Protein AF-M1ENU7-F1 (afdb_monomer)

Structure (mmCIF, N/CA/C/O backbone):
data_AF-M1ENU7-F1
#
_entry.id   AF-M1ENU7-F1
#
loop_
_atom_site.group_PDB
_atom_site.id
_atom_site.type_symbol
_atom_site.label_atom_id
_atom_site.label_alt_id
_atom_site.label_comp_id
_atom_site.label_asym_id
_atom_site.label_entity_id
_atom_site.label_seq_id
_atom_site.pdbx_PDB_ins_code
_atom_site.Cartn_x
_atom_site.Cartn_y
_atom_site.Cartn_z
_atom_site.occupancy
_atom_site.B_iso_or_equiv
_atom_site.auth_seq_id
_atom_site.auth_comp_id
_atom_site.auth_asym_id
_atom_site.auth_atom_id
_atom_site.pdbx_PDB_model_num
ATOM 1 N N . GLU A 1 1 ? -2.809 17.210 -9.769 1.00 51.69 1 GLU A N 1
ATOM 2 C CA . GLU A 1 1 ? -3.777 16.095 -9.761 1.00 51.69 1 GLU A CA 1
ATOM 3 C C . GLU A 1 1 ? -3.638 15.453 -11.134 1.00 51.69 1 GLU A C 1
ATOM 5 O O . GLU A 1 1 ? -3.884 16.135 -12.113 1.00 51.69 1 GLU A O 1
ATOM 10 N N . GLU A 1 2 ? -2.998 14.303 -11.304 1.00 55.50 2 GLU A N 1
ATOM 11 C CA . GLU A 1 2 ? -3.311 13.022 -10.670 1.00 55.50 2 GLU A CA 1
ATOM 12 C C . GLU A 1 2 ? -2.018 12.237 -10.381 1.00 55.50 2 GLU A C 1
ATOM 14 O O . GLU A 1 2 ? -1.266 11.921 -11.300 1.00 55.50 2 GLU A O 1
ATOM 19 N N . GLU A 1 3 ? -1.761 11.914 -9.112 1.00 65.69 3 GLU A N 1
ATOM 20 C CA . GLU A 1 3 ? -0.802 10.858 -8.770 1.00 65.69 3 GLU A CA 1
ATOM 21 C C . GLU A 1 3 ? -1.323 9.533 -9.346 1.00 65.69 3 GLU A C 1
ATOM 23 O O . GLU A 1 3 ? -2.518 9.227 -9.250 1.00 65.69 3 GLU A O 1
ATOM 28 N N . GLY A 1 4 ? -0.445 8.762 -9.990 1.00 78.56 4 GLY A N 1
ATOM 29 C CA . GLY A 1 4 ? -0.809 7.475 -10.576 1.00 78.56 4 GLY A CA 1
ATOM 30 C C . GLY A 1 4 ? -1.354 6.487 -9.529 1.00 78.56 4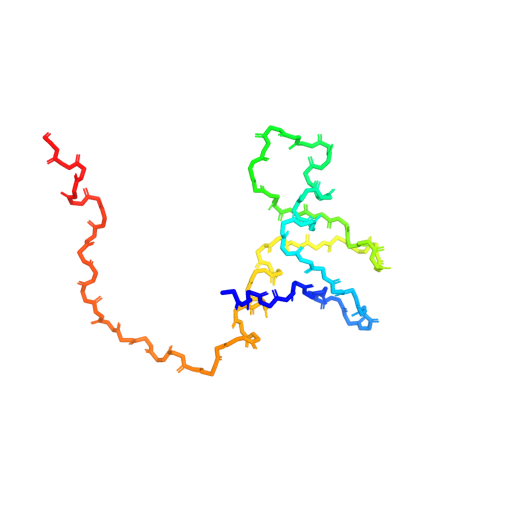 GLY A C 1
ATOM 31 O O . GLY A 1 4 ? -1.083 6.609 -8.335 1.00 78.56 4 GLY A O 1
ATOM 32 N N . PRO A 1 5 ? -2.145 5.480 -9.937 1.00 91.75 5 PRO A N 1
ATOM 33 C CA . PRO A 1 5 ? -2.623 4.466 -9.007 1.00 91.75 5 PRO A CA 1
ATOM 34 C C . PRO A 1 5 ? -1.486 3.540 -8.577 1.00 91.75 5 PRO A C 1
ATOM 36 O O . PRO A 1 5 ? -0.680 3.101 -9.401 1.00 91.75 5 PRO A O 1
ATOM 39 N N . LEU A 1 6 ? -1.517 3.113 -7.316 1.00 94.38 6 LEU A N 1
ATOM 40 C CA . LEU A 1 6 ? -0.653 2.043 -6.839 1.00 94.38 6 LEU A CA 1
ATOM 41 C C . LEU A 1 6 ? -1.041 0.724 -7.509 1.00 94.38 6 LEU A C 1
ATOM 43 O O . LEU A 1 6 ? -2.222 0.359 -7.580 1.00 94.38 6 LEU A O 1
ATOM 47 N N . CYS A 1 7 ? -0.031 0.006 -7.991 1.00 94.50 7 CYS A N 1
ATOM 48 C CA . CYS A 1 7 ? -0.176 -1.275 -8.670 1.00 94.50 7 CYS A CA 1
ATOM 49 C C . CYS A 1 7 ? 0.483 -2.377 -7.841 1.00 94.50 7 CYS A C 1
ATOM 51 O O . CYS A 1 7 ? 1.574 -2.194 -7.311 1.00 94.50 7 CYS A O 1
ATOM 53 N N . CYS A 1 8 ? -0.167 -3.537 -7.726 1.00 95.94 8 CYS A N 1
ATOM 54 C CA . CYS A 1 8 ? 0.423 -4.654 -6.986 1.00 95.94 8 CYS A CA 1
ATOM 55 C C . CYS A 1 8 ? 1.714 -5.150 -7.674 1.00 95.94 8 CYS A C 1
ATOM 57 O O . CYS A 1 8 ? 1.662 -5.442 -8.870 1.00 95.94 8 CYS A O 1
ATOM 59 N N . PRO A 1 9 ? 2.831 -5.343 -6.943 1.00 94.38 9 PRO A N 1
ATOM 60 C CA . PRO A 1 9 ? 4.096 -5.819 -7.515 1.00 94.38 9 PRO A CA 1
ATOM 61 C C . PRO A 1 9 ? 4.065 -7.300 -7.926 1.00 94.38 9 PRO A C 1
ATOM 63 O O . PRO A 1 9 ? 4.955 -7.779 -8.626 1.00 94.38 9 PRO A O 1
ATOM 66 N N . HIS A 1 10 ? 3.062 -8.063 -7.478 1.00 95.88 10 HIS A N 1
ATOM 67 C CA . HIS A 1 10 ? 3.004 -9.499 -7.729 1.00 95.88 10 HIS A CA 1
ATOM 68 C C . HIS A 1 10 ? 2.654 -9.814 -9.191 1.00 95.88 10 HIS A C 1
ATOM 70 O O . HIS A 1 10 ? 1.609 -9.362 -9.675 1.00 95.88 10 HIS A O 1
ATOM 76 N N . PRO A 1 11 ? 3.437 -10.673 -9.875 1.00 93.50 11 PRO A N 1
ATOM 77 C CA . PRO A 1 11 ? 3.169 -11.062 -11.254 1.00 93.50 11 PRO A CA 1
ATOM 78 C C . PRO A 1 11 ? 1.755 -11.620 -11.441 1.00 93.50 11 PRO A C 1
ATOM 80 O O . PRO A 1 11 ? 1.309 -12.494 -10.698 1.00 93.50 11 PRO A O 1
ATOM 83 N N . GLY A 1 12 ? 1.050 -11.122 -12.458 1.00 94.38 12 GLY A N 1
ATOM 84 C CA . GLY A 1 12 ? -0.306 -11.564 -12.796 1.00 94.38 12 GLY A CA 1
ATOM 85 C C . GLY A 1 12 ? -1.424 -10.954 -11.941 1.00 94.38 12 GLY A C 1
ATOM 86 O O . GLY A 1 12 ? -2.593 -11.217 -12.218 1.00 94.38 12 GLY A O 1
ATOM 87 N N . CYS A 1 13 ? -1.109 -10.124 -10.941 1.00 96.75 13 CYS A N 1
ATOM 88 C CA . CYS A 1 13 ? -2.117 -9.341 -10.235 1.00 96.75 13 CYS A CA 1
ATOM 89 C C . CYS A 1 13 ? -2.427 -8.049 -11.006 1.00 96.75 13 CYS A C 1
ATOM 91 O O . CYS A 1 13 ? -1.524 -7.305 -11.369 1.00 96.75 13 CYS A O 1
ATOM 93 N N . CYS A 1 14 ? -3.711 -7.759 -11.227 1.00 95.31 14 CYS A N 1
ATOM 94 C CA . CYS A 1 14 ? -4.163 -6.544 -11.918 1.00 95.31 14 CYS A CA 1
ATOM 95 C C . CYS A 1 14 ? -4.753 -5.496 -10.961 1.00 95.31 14 CYS A C 1
ATOM 97 O O . CYS A 1 14 ? -5.509 -4.626 -11.395 1.00 95.31 14 CYS A O 1
ATOM 99 N N . LEU A 1 15 ? -4.471 -5.598 -9.655 1.00 95.88 15 LEU A N 1
ATOM 100 C CA . LEU A 1 15 ? -4.959 -4.616 -8.692 1.00 95.88 15 LEU A CA 1
ATOM 101 C C . LEU A 1 15 ? -4.365 -3.239 -9.007 1.00 95.88 15 LEU A C 1
ATOM 103 O O . LEU A 1 15 ? -3.145 -3.089 -9.069 1.00 95.88 15 LEU A O 1
ATOM 107 N N . ARG A 1 16 ? -5.254 -2.253 -9.123 1.00 94.50 16 ARG A N 1
ATOM 108 C CA . ARG A 1 16 ? -4.952 -0.822 -9.171 1.00 94.50 16 ARG A CA 1
ATOM 109 C C . ARG A 1 16 ? -5.823 -0.126 -8.137 1.00 94.50 16 ARG A C 1
ATOM 111 O O . ARG A 1 16 ? -7.029 -0.372 -8.111 1.00 94.50 16 ARG A O 1
ATOM 118 N N . ALA A 1 17 ? -5.231 0.716 -7.305 1.00 95.00 17 ALA A N 1
ATOM 119 C CA . ALA A 1 17 ? -5.950 1.441 -6.265 1.00 95.00 17 ALA A CA 1
ATOM 120 C C . ALA A 1 17 ? -5.394 2.859 -6.110 1.00 95.00 17 ALA A C 1
ATOM 122 O O . ALA A 1 17 ? -4.227 3.107 -6.407 1.00 95.00 17 ALA A O 1
ATOM 123 N N . HIS A 1 18 ? -6.221 3.787 -5.630 1.00 94.62 18 HIS A N 1
ATOM 124 C CA . HIS A 1 18 ? -5.713 5.075 -5.161 1.00 94.62 18 HIS A CA 1
ATOM 125 C C . HIS A 1 18 ? -4.818 4.855 -3.941 1.00 94.62 18 HIS A C 1
ATOM 127 O O . HIS A 1 18 ? -5.110 3.979 -3.123 1.00 94.62 18 HIS A O 1
ATOM 133 N N . MET A 1 19 ? -3.779 5.680 -3.799 1.00 93.56 19 MET A N 1
ATOM 134 C CA . MET A 1 19 ? -2.861 5.620 -2.661 1.00 93.56 19 MET A CA 1
ATOM 135 C C . MET A 1 19 ? -3.619 5.686 -1.331 1.00 93.56 19 MET A C 1
ATOM 137 O O . MET A 1 19 ? -3.521 4.766 -0.529 1.00 93.56 19 MET A O 1
ATOM 141 N N . ILE A 1 20 ? -4.455 6.710 -1.142 1.00 93.81 20 ILE A N 1
ATOM 142 C CA . ILE A 1 20 ? -5.178 6.928 0.120 1.00 93.81 20 ILE A CA 1
ATOM 143 C C . ILE A 1 20 ? -6.089 5.739 0.454 1.00 93.81 20 ILE A C 1
ATOM 145 O O . ILE A 1 20 ? -6.022 5.205 1.554 1.00 93.81 20 ILE A O 1
ATOM 149 N N . CYS A 1 21 ? -6.882 5.257 -0.510 1.00 96.00 21 CYS A N 1
ATOM 150 C CA . CYS A 1 21 ? -7.789 4.130 -0.273 1.00 96.00 21 CYS A CA 1
ATOM 151 C C . CYS A 1 21 ? -7.042 2.838 0.089 1.00 96.00 21 CYS A C 1
ATOM 153 O O . CYS A 1 21 ? -7.527 2.052 0.898 1.00 96.00 21 CYS A O 1
ATOM 155 N N . LEU A 1 22 ? -5.883 2.588 -0.532 1.00 96.25 22 LEU A N 1
ATOM 156 C CA . LEU A 1 22 ? -5.089 1.402 -0.220 1.00 96.25 22 LEU A CA 1
ATOM 157 C C . LEU A 1 22 ? -4.397 1.534 1.143 1.00 96.25 22 LEU A C 1
ATOM 159 O O . LEU A 1 22 ? -4.308 0.542 1.861 1.00 96.25 22 LEU A O 1
ATOM 163 N N . ALA A 1 23 ? -3.961 2.744 1.510 1.00 96.50 23 ALA A N 1
ATOM 164 C CA . ALA A 1 23 ? -3.397 3.023 2.827 1.00 96.50 23 ALA A CA 1
ATOM 165 C C . ALA A 1 23 ? -4.425 2.772 3.935 1.00 96.50 23 ALA A C 1
ATOM 167 O O . ALA A 1 23 ? -4.142 2.038 4.876 1.00 96.50 23 ALA A O 1
ATOM 168 N N . GLU A 1 24 ? -5.637 3.317 3.788 1.00 96.12 24 GLU A N 1
ATOM 169 C CA . GLU A 1 24 ? -6.739 3.114 4.738 1.00 96.12 24 GLU A CA 1
ATOM 170 C C . GLU A 1 24 ? -7.080 1.628 4.919 1.00 96.12 24 GLU A C 1
ATOM 172 O O . GLU A 1 24 ? -7.319 1.180 6.039 1.00 96.12 24 GLU A O 1
ATOM 177 N N . GLU A 1 25 ? -7.071 0.846 3.834 1.00 96.88 25 GLU A N 1
ATOM 178 C CA . GLU A 1 25 ? -7.326 -0.596 3.908 1.00 96.88 25 GLU A CA 1
ATOM 179 C C . GLU A 1 25 ? -6.234 -1.332 4.700 1.00 96.88 25 GLU A C 1
ATOM 181 O O . GLU A 1 25 ? -6.550 -2.221 5.492 1.00 96.88 25 GLU A O 1
ATOM 186 N N . PHE A 1 26 ? -4.960 -0.965 4.522 1.00 97.19 26 PHE A N 1
ATOM 187 C CA . PHE A 1 26 ? -3.845 -1.578 5.255 1.00 97.19 26 PHE A CA 1
ATOM 188 C C . PHE A 1 26 ? -3.818 -1.159 6.728 1.00 97.19 26 PHE A C 1
ATOM 190 O O . PHE A 1 26 ? -3.514 -1.978 7.588 1.00 97.19 26 PHE A O 1
ATOM 197 N N . LEU A 1 27 ? -4.226 0.075 7.028 1.00 97.38 27 LEU A N 1
ATOM 198 C CA . LEU A 1 27 ? -4.281 0.636 8.380 1.00 97.38 27 LEU A CA 1
ATOM 199 C C . LEU A 1 27 ? -5.559 0.275 9.150 1.00 97.38 27 LEU A C 1
ATOM 201 O O . LEU A 1 27 ? -5.745 0.700 10.288 1.00 97.38 27 LEU A O 1
ATOM 205 N N . ARG A 1 28 ? -6.466 -0.517 8.569 1.00 95.25 28 ARG A N 1
ATOM 206 C CA . ARG A 1 28 ? -7.769 -0.826 9.178 1.00 95.25 28 ARG A CA 1
ATOM 207 C C . ARG A 1 28 ? -7.659 -1.466 10.569 1.00 95.25 28 ARG A C 1
ATOM 209 O O . ARG A 1 28 ? -8.558 -1.288 11.390 1.00 95.25 28 ARG A O 1
ATOM 216 N N . GLU A 1 29 ? -6.594 -2.227 10.819 1.00 92.75 29 GLU A N 1
ATOM 217 C CA . GLU A 1 29 ? -6.321 -2.863 12.118 1.00 92.75 29 GLU A CA 1
ATOM 218 C C . GLU A 1 29 ? -5.428 -2.002 13.032 1.00 92.75 29 GLU A C 1
ATOM 220 O O . GLU A 1 29 ? -5.360 -2.262 14.232 1.00 92.75 29 GLU A O 1
ATOM 225 N N . GLU A 1 30 ? -4.826 -0.938 12.493 1.00 93.38 30 GLU A N 1
ATOM 226 C CA . GLU A 1 30 ? -3.872 -0.038 13.156 1.00 93.38 30 GLU A CA 1
ATOM 227 C C . GLU A 1 30 ? -4.214 1.443 12.854 1.00 93.38 30 GLU A C 1
ATOM 229 O O . GLU A 1 3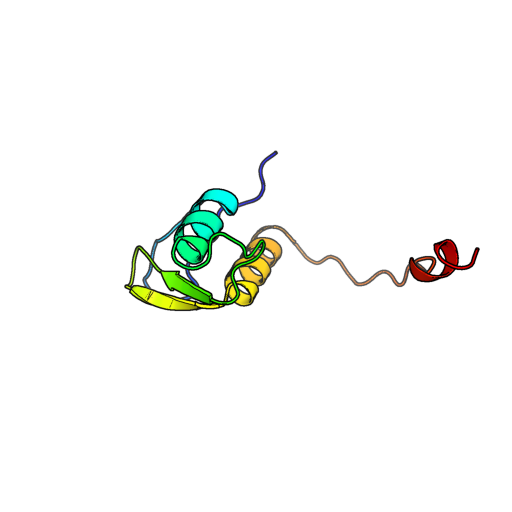0 ? -3.421 2.163 12.254 1.00 93.38 30 GLU A O 1
ATOM 234 N N . PRO A 1 31 ? -5.403 1.942 13.252 1.00 89.31 31 PRO A N 1
ATOM 235 C CA . PRO A 1 31 ? -5.913 3.255 12.828 1.00 89.31 31 PRO A CA 1
ATOM 236 C C . PRO A 1 31 ? -5.181 4.463 13.439 1.00 89.31 31 PRO A C 1
ATOM 238 O O . PRO A 1 31 ? -5.471 5.600 13.073 1.00 89.31 31 PRO A O 1
ATOM 241 N N . GLU A 1 32 ? -4.298 4.237 14.415 1.00 93.69 32 GLU A N 1
ATOM 242 C CA . GLU A 1 32 ? -3.455 5.278 15.020 1.00 93.69 32 GLU A CA 1
ATOM 243 C C . GLU A 1 32 ? -2.186 5.539 14.196 1.00 93.69 32 GLU A C 1
ATOM 245 O O . GLU A 1 32 ? -1.571 6.598 14.334 1.00 93.69 32 GLU A O 1
ATOM 250 N N . GLU A 1 33 ? -1.816 4.598 13.325 1.00 94.88 33 GLU A N 1
ATOM 251 C CA . GLU A 1 33 ? -0.667 4.723 12.441 1.00 94.88 33 GLU A CA 1
ATOM 252 C C . GLU A 1 33 ? -1.024 5.573 11.220 1.00 94.88 33 GLU A C 1
ATOM 254 O O . GLU A 1 33 ? -2.096 5.456 10.626 1.00 94.88 33 GLU A O 1
ATOM 259 N N . LEU A 1 34 ? -0.105 6.458 10.837 1.00 92.12 34 LEU A N 1
ATOM 260 C CA . LEU A 1 34 ? -0.295 7.355 9.693 1.00 92.12 34 LEU A CA 1
ATOM 261 C C . LEU A 1 34 ? 0.153 6.722 8.373 1.00 92.12 34 LEU A C 1
ATOM 263 O O . LEU A 1 34 ? -0.304 7.132 7.307 1.00 92.12 34 LEU A O 1
ATOM 267 N N . LEU A 1 35 ? 1.069 5.755 8.437 1.00 95.50 35 LEU A N 1
ATOM 268 C CA . LEU A 1 35 ? 1.707 5.153 7.275 1.00 95.50 35 LEU A CA 1
ATOM 269 C C . LEU A 1 35 ? 1.747 3.632 7.448 1.00 95.50 35 LEU A C 1
ATOM 271 O O . LEU A 1 35 ? 2.376 3.158 8.396 1.00 95.50 35 LEU A O 1
ATOM 275 N N . PRO A 1 36 ? 1.133 2.849 6.547 1.00 97.00 36 PRO A N 1
ATOM 276 C CA . PRO A 1 36 ? 1.264 1.403 6.615 1.00 97.00 36 PRO A CA 1
ATOM 277 C C . PRO A 1 36 ? 2.692 0.997 6.238 1.00 97.00 36 PRO A C 1
ATOM 279 O O . PRO A 1 36 ? 3.294 1.559 5.323 1.00 97.00 36 PRO A O 1
ATOM 282 N N . LEU A 1 37 ? 3.234 -0.012 6.916 1.00 96.06 37 LEU A N 1
ATOM 283 C CA . LEU A 1 37 ? 4.519 -0.613 6.543 1.00 96.06 37 LEU A CA 1
ATOM 284 C C . LEU A 1 37 ? 4.322 -1.720 5.499 1.00 96.06 37 LEU A C 1
ATOM 286 O O . LEU A 1 37 ? 5.082 -1.835 4.534 1.00 96.06 37 LEU A O 1
ATOM 290 N N . GLU A 1 38 ? 3.261 -2.504 5.669 1.00 96.75 38 GLU A N 1
ATOM 291 C CA . GLU A 1 38 ? 2.878 -3.618 4.811 1.00 96.75 38 GLU A CA 1
ATOM 292 C C . GLU A 1 38 ? 1.362 -3.849 4.856 1.00 96.75 38 GLU A C 1
ATOM 294 O O . GLU A 1 38 ? 0.645 -3.247 5.651 1.00 96.75 38 GLU A O 1
ATOM 299 N N . GLY A 1 39 ? 0.863 -4.722 3.984 1.00 96.94 39 GLY A N 1
ATOM 300 C CA . GLY A 1 39 ? -0.533 -5.143 3.991 1.00 96.94 39 GLY A CA 1
ATOM 301 C C . GLY A 1 39 ? -0.798 -6.295 3.030 1.00 96.94 39 GLY A C 1
ATOM 302 O O . GLY A 1 39 ? 0.074 -6.712 2.268 1.00 96.94 39 GLY A O 1
ATOM 303 N N . GLN A 1 40 ? -2.013 -6.843 3.046 1.00 97.88 40 GLN A N 1
ATOM 304 C CA . GLN A 1 40 ? -2.414 -7.885 2.097 1.00 97.88 40 GLN A CA 1
ATOM 305 C C . GLN A 1 40 ? -3.084 -7.269 0.874 1.00 97.88 40 GLN A C 1
ATOM 307 O O . GLN A 1 40 ? -4.110 -6.602 0.977 1.00 97.88 40 GLN A O 1
ATOM 312 N N . CYS A 1 41 ? -2.553 -7.560 -0.315 1.00 97.62 41 CYS A N 1
ATOM 313 C CA . CYS A 1 41 ? -3.139 -7.106 -1.571 1.00 97.62 41 CYS A CA 1
ATOM 314 C C . CYS A 1 41 ? -4.607 -7.573 -1.690 1.00 97.62 41 CYS A C 1
ATOM 316 O O . CYS A 1 41 ? -4.852 -8.782 -1.742 1.00 97.62 41 CYS A O 1
ATOM 318 N N . PRO A 1 42 ? -5.606 -6.680 -1.834 1.00 96.81 42 PRO A N 1
ATOM 319 C CA . PRO A 1 42 ? -7.003 -7.100 -1.943 1.00 96.81 42 PRO A CA 1
ATOM 320 C C . PRO A 1 42 ? -7.298 -7.944 -3.194 1.00 96.81 42 PRO A C 1
ATOM 322 O O . PRO A 1 42 ? -8.253 -8.723 -3.165 1.00 96.81 42 PRO A O 1
ATOM 325 N N . GLY A 1 43 ? -6.468 -7.849 -4.242 1.00 96.81 43 GLY A N 1
ATOM 326 C CA . GLY A 1 43 ? -6.574 -8.644 -5.469 1.00 96.81 43 GLY A CA 1
ATOM 327 C C . GLY A 1 43 ? -6.017 -10.066 -5.343 1.00 96.81 43 GLY A C 1
ATOM 328 O O . GLY A 1 43 ? -6.760 -11.028 -5.516 1.00 96.81 43 GLY A O 1
ATOM 329 N N . CYS A 1 44 ? -4.720 -10.216 -5.043 1.00 97.69 44 CYS A N 1
ATOM 330 C CA . CYS A 1 44 ? -4.047 -11.525 -5.024 1.00 97.69 44 CYS A CA 1
ATOM 331 C C . CYS A 1 44 ? -3.831 -12.125 -3.627 1.00 97.69 44 CYS A C 1
ATOM 333 O O . CYS A 1 44 ? -3.370 -13.256 -3.532 1.00 97.69 44 CYS A O 1
ATOM 335 N N . LYS A 1 45 ? -4.160 -11.391 -2.556 1.00 97.38 45 LYS A N 1
ATOM 336 C CA . LYS A 1 45 ? -4.022 -11.785 -1.139 1.00 97.38 45 LYS A CA 1
ATOM 337 C C . LYS A 1 45 ? -2.594 -12.031 -0.642 1.00 97.38 45 LYS A C 1
ATOM 339 O O . LYS A 1 45 ? -2.417 -12.352 0.527 1.00 97.38 45 LYS A O 1
ATOM 344 N N . ASN A 1 46 ? -1.583 -11.828 -1.482 1.00 97.56 46 ASN A N 1
ATOM 345 C CA . ASN A 1 46 ? -0.189 -11.849 -1.049 1.00 97.56 46 ASN A CA 1
ATOM 346 C C . ASN A 1 46 ? 0.140 -10.597 -0.225 1.00 97.56 46 ASN A C 1
ATOM 348 O O . ASN A 1 46 ? -0.397 -9.517 -0.501 1.00 97.56 46 ASN A O 1
ATOM 352 N N . SER A 1 47 ? 1.045 -10.742 0.742 1.00 97.81 47 SER A N 1
ATOM 353 C CA . SER A 1 47 ? 1.613 -9.618 1.490 1.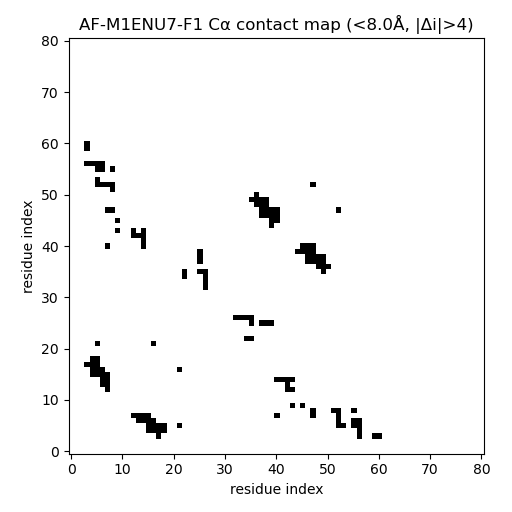00 97.81 47 SER A CA 1
ATOM 354 C C . SER A 1 47 ? 2.442 -8.727 0.572 1.00 97.81 47 SER A C 1
ATOM 356 O O . SER A 1 47 ? 3.222 -9.229 -0.231 1.00 97.81 47 SER A O 1
ATOM 358 N N . VAL A 1 48 ? 2.274 -7.418 0.690 1.00 97.38 48 VAL A N 1
ATOM 359 C CA . VAL A 1 48 ? 3.001 -6.390 -0.057 1.00 97.38 48 VAL A CA 1
ATOM 360 C C . VAL A 1 48 ? 3.579 -5.377 0.920 1.00 97.38 48 VAL A C 1
ATOM 362 O O . VAL A 1 48 ? 2.938 -5.048 1.916 1.00 97.38 48 VAL A O 1
ATOM 365 N N . LEU A 1 49 ? 4.770 -4.868 0.616 1.00 97.69 49 LEU A N 1
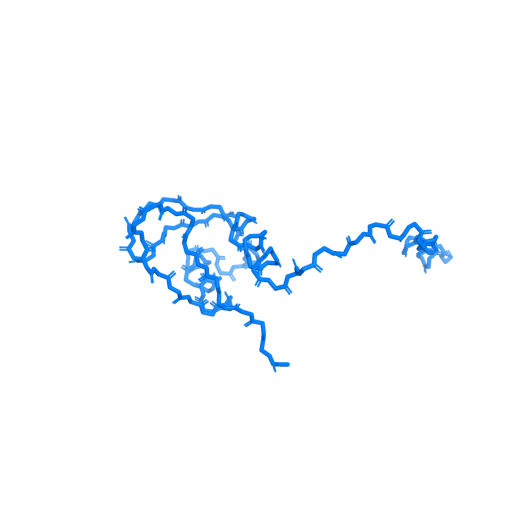ATOM 366 C CA . LEU A 1 49 ? 5.371 -3.768 1.360 1.00 97.69 49 LEU A CA 1
ATOM 367 C C . LEU A 1 49 ? 4.864 -2.443 0.798 1.00 97.69 49 LEU A C 1
ATOM 369 O O . LEU A 1 49 ? 4.756 -2.277 -0.419 1.00 97.69 49 LEU A O 1
ATOM 373 N N . TRP A 1 50 ? 4.574 -1.487 1.679 1.00 96.81 50 TRP A N 1
ATOM 374 C CA . TRP A 1 50 ? 4.127 -0.163 1.254 1.00 96.81 50 TRP A CA 1
ATOM 375 C C . TRP A 1 50 ? 5.203 0.560 0.438 1.00 96.81 50 TRP A C 1
ATOM 377 O O . TRP A 1 50 ? 4.905 1.114 -0.616 1.00 96.81 50 TRP A O 1
ATOM 387 N N . GLY A 1 51 ? 6.466 0.464 0.867 1.00 95.19 51 GLY A N 1
ATOM 388 C CA . GLY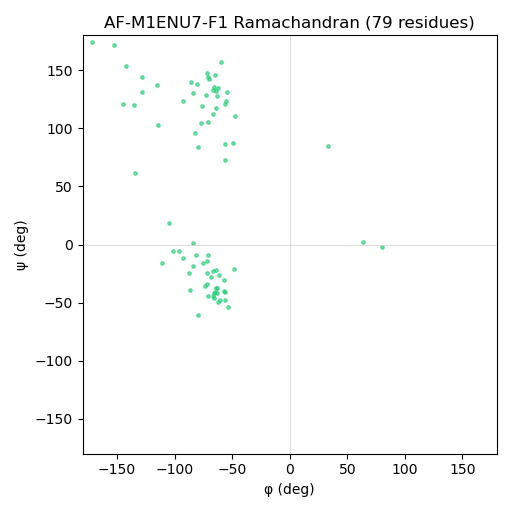 A 1 51 ? 7.606 1.047 0.154 1.00 95.19 51 GLY A CA 1
ATOM 389 C C . GLY A 1 51 ? 7.727 0.569 -1.297 1.00 95.19 51 GLY A C 1
ATOM 390 O O . GLY A 1 51 ? 7.935 1.391 -2.185 1.00 95.19 51 GLY A O 1
ATOM 391 N N . ASP A 1 52 ? 7.499 -0.723 -1.560 1.00 93.69 52 ASP A N 1
ATOM 392 C CA . ASP A 1 52 ? 7.537 -1.279 -2.921 1.00 93.69 52 ASP A CA 1
ATOM 393 C C . ASP A 1 52 ? 6.439 -0.679 -3.813 1.00 93.69 52 ASP A C 1
ATOM 395 O O . ASP A 1 52 ? 6.659 -0.431 -4.998 1.00 93.69 52 ASP A O 1
ATOM 399 N N . LEU A 1 53 ? 5.250 -0.427 -3.251 1.00 94.12 53 LEU A N 1
ATOM 400 C CA . LEU A 1 53 ? 4.140 0.193 -3.978 1.00 94.12 53 LEU A CA 1
ATOM 401 C C . LEU A 1 53 ? 4.456 1.647 -4.347 1.00 94.12 53 LEU A C 1
ATOM 403 O O . LEU A 1 53 ? 4.197 2.050 -5.480 1.00 94.12 53 LEU A O 1
ATOM 407 N N . ILE A 1 54 ? 5.018 2.415 -3.408 1.00 92.88 54 ILE A N 1
ATOM 408 C CA . ILE A 1 54 ? 5.389 3.821 -3.625 1.00 92.88 54 ILE A CA 1
ATOM 409 C C . ILE A 1 54 ? 6.519 3.933 -4.652 1.00 92.88 54 ILE A C 1
ATOM 411 O O . ILE A 1 54 ? 6.399 4.706 -5.601 1.00 92.88 54 ILE A O 1
ATOM 415 N N . TRP A 1 55 ? 7.558 3.103 -4.525 1.00 89.94 55 TRP A N 1
ATOM 416 C CA . TRP A 1 55 ? 8.665 3.042 -5.481 1.00 89.94 55 TRP A CA 1
ATOM 417 C C . TRP A 1 55 ? 8.176 2.767 -6.909 1.00 89.94 55 TRP A C 1
ATOM 419 O O . TRP A 1 55 ? 8.532 3.469 -7.852 1.00 89.94 55 TRP A O 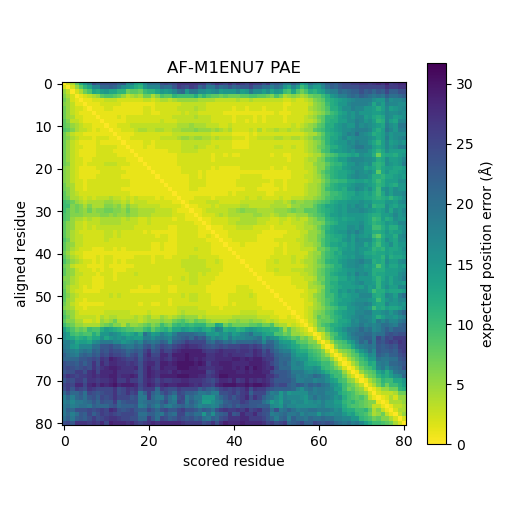1
ATOM 429 N N . LEU A 1 56 ? 7.299 1.772 -7.081 1.00 86.69 56 LEU A N 1
ATOM 430 C CA . LEU A 1 56 ? 6.747 1.436 -8.396 1.00 86.69 56 LEU A CA 1
ATOM 431 C C . LEU A 1 56 ? 5.818 2.517 -8.957 1.00 86.69 56 LEU A C 1
ATOM 433 O O . LEU A 1 56 ? 5.692 2.633 -10.176 1.00 86.69 56 LEU A O 1
ATOM 437 N N . CYS A 1 57 ? 5.161 3.291 -8.092 1.00 84.06 57 CYS A N 1
ATOM 438 C CA . CYS A 1 57 ? 4.336 4.415 -8.515 1.00 84.06 57 CYS A CA 1
ATOM 439 C C . CYS A 1 57 ? 5.178 5.529 -9.149 1.00 84.06 57 CYS A C 1
ATOM 441 O O . CYS A 1 57 ? 4.772 6.060 -10.178 1.00 84.06 57 CYS A O 1
ATOM 443 N N . GLN A 1 58 ? 6.342 5.828 -8.565 1.00 75.75 58 GLN A N 1
ATOM 444 C CA . GLN A 1 58 ? 7.278 6.864 -9.028 1.00 75.75 58 GLN A CA 1
ATOM 445 C C . GLN A 1 58 ? 7.983 6.457 -10.327 1.00 75.75 58 GLN A C 1
ATOM 447 O O . GLN A 1 58 ? 7.972 7.193 -11.310 1.00 75.75 58 GLN A O 1
ATOM 452 N N . VAL A 1 59 ? 8.455 5.207 -10.406 1.00 66.44 59 VAL A N 1
ATOM 453 C CA . VAL A 1 59 ? 9.054 4.652 -11.637 1.00 66.44 59 VAL A CA 1
ATOM 454 C C . VAL A 1 59 ? 8.059 4.627 -12.809 1.00 66.44 59 VAL A C 1
ATOM 456 O O . VAL A 1 59 ? 8.455 4.667 -13.971 1.00 66.44 59 VAL A O 1
ATOM 459 N N . GLY A 1 60 ? 6.753 4.561 -12.534 1.00 57.75 60 GLY A N 1
ATOM 460 C CA . GLY A 1 60 ? 5.716 4.665 -13.563 1.00 57.75 60 GLY A CA 1
ATOM 461 C C . GLY A 1 60 ? 5.479 6.087 -14.087 1.00 57.75 60 GLY A C 1
ATOM 462 O O . GLY A 1 60 ? 4.829 6.236 -15.123 1.00 57.75 60 GLY A O 1
ATOM 463 N N . THR A 1 61 ? 5.966 7.109 -13.379 1.00 55.25 61 THR A N 1
ATOM 464 C CA . THR A 1 61 ? 5.760 8.533 -13.684 1.00 55.25 61 THR A CA 1
ATOM 465 C C . THR A 1 61 ? 7.021 9.257 -14.157 1.00 55.25 61 THR A C 1
ATOM 467 O O . THR A 1 61 ? 6.898 10.326 -14.747 1.00 55.25 6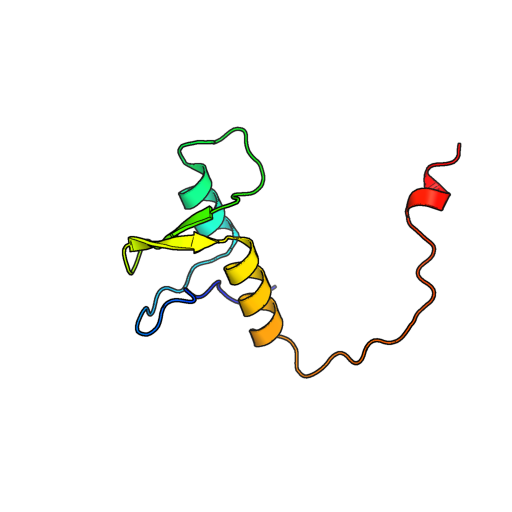1 THR A O 1
ATOM 470 N N . GLU A 1 62 ? 8.203 8.677 -13.955 1.00 52.19 62 GLU A N 1
ATOM 471 C CA . GLU A 1 62 ? 9.493 9.340 -14.159 1.00 52.19 62 GLU A CA 1
ATOM 472 C C . GLU A 1 62 ? 10.272 8.688 -15.316 1.00 52.19 62 GLU A C 1
ATOM 474 O O . GLU A 1 62 ? 10.869 7.617 -15.188 1.00 52.19 62 GLU A O 1
ATOM 479 N N . GLU A 1 63 ? 10.270 9.348 -16.477 1.00 51.06 63 GLU A N 1
ATOM 480 C CA . GLU A 1 63 ? 11.374 9.231 -17.431 1.00 51.06 63 GLU A CA 1
ATOM 481 C C . GLU A 1 63 ? 12.577 9.974 -16.816 1.00 51.06 63 GLU A C 1
ATOM 483 O O . GLU A 1 63 ? 12.556 11.196 -16.760 1.00 51.06 63 GLU A O 1
ATOM 488 N N . GLU A 1 64 ? 13.566 9.225 -16.310 1.00 50.16 64 GLU A N 1
ATOM 489 C CA . GLU A 1 64 ? 14.936 9.649 -15.942 1.00 50.16 64 GLU A CA 1
ATOM 490 C C . GLU A 1 64 ? 15.090 11.093 -15.406 1.00 50.16 64 GLU A C 1
ATOM 492 O O . GLU A 1 64 ? 15.497 11.996 -16.139 1.00 50.16 64 GLU A O 1
ATOM 497 N N . GLU A 1 65 ? 14.879 11.315 -14.104 1.00 48.88 65 GLU A N 1
ATOM 498 C CA . GLU A 1 65 ? 15.481 12.481 -13.441 1.00 48.88 65 GLU A CA 1
ATOM 499 C C . GLU A 1 65 ? 16.932 12.134 -13.078 1.00 48.88 65 GLU A C 1
ATOM 501 O O . GLU A 1 65 ? 17.220 11.459 -12.089 1.00 48.88 65 GLU A O 1
ATOM 506 N N . GLU A 1 66 ? 17.859 12.529 -13.956 1.00 45.47 66 GLU A N 1
ATOM 507 C CA . GLU A 1 66 ? 19.288 12.560 -13.651 1.00 45.47 66 GLU A CA 1
ATOM 508 C C . GLU A 1 66 ? 19.505 13.421 -12.398 1.00 45.47 66 GLU A C 1
ATOM 510 O O . GLU A 1 66 ? 19.115 14.587 -12.365 1.00 45.47 66 GLU A O 1
ATOM 515 N N . ASP A 1 67 ? 20.129 12.814 -11.389 1.00 46.91 67 ASP A N 1
ATOM 516 C CA . ASP A 1 67 ? 20.577 13.388 -10.118 1.00 46.91 67 ASP A CA 1
ATOM 517 C C . ASP A 1 67 ? 21.384 14.680 -10.354 1.00 46.91 67 ASP A C 1
ATOM 519 O O . ASP A 1 67 ? 22.606 14.671 -10.536 1.00 46.91 67 ASP A O 1
ATOM 523 N N . LEU A 1 68 ? 20.692 15.817 -10.440 1.00 49.91 68 LEU A N 1
ATOM 524 C CA . LEU A 1 68 ? 21.326 17.120 -10.354 1.00 49.91 68 LEU A CA 1
ATOM 525 C C . LEU A 1 68 ? 21.608 17.344 -8.874 1.00 49.91 68 LEU A C 1
ATOM 527 O O . LEU A 1 68 ? 20.688 17.661 -8.125 1.00 49.91 68 LEU A O 1
ATOM 531 N N . GLU A 1 69 ? 22.880 17.203 -8.488 1.00 54.38 69 GLU A N 1
ATOM 532 C CA . GLU A 1 69 ? 23.451 17.680 -7.221 1.00 54.38 69 GLU A CA 1
ATOM 533 C C . GLU A 1 69 ? 23.204 19.200 -7.081 1.00 54.38 69 GLU A C 1
ATOM 535 O O . GLU A 1 69 ? 24.090 20.037 -7.259 1.00 54.38 69 GLU A O 1
ATOM 540 N N . LEU A 1 70 ? 21.961 19.589 -6.823 1.00 53.16 70 LEU A N 1
ATOM 541 C CA . LEU A 1 70 ? 21.613 20.875 -6.258 1.00 53.16 70 LEU A CA 1
ATOM 542 C C . LEU A 1 70 ? 21.954 20.751 -4.781 1.00 53.16 70 LEU A C 1
ATOM 544 O O . LEU A 1 70 ? 21.431 19.873 -4.102 1.00 53.16 70 LEU A O 1
ATOM 548 N N . GLU A 1 71 ? 22.875 21.590 -4.307 1.00 59.50 71 GLU A N 1
ATOM 549 C CA . GLU A 1 71 ? 23.158 21.762 -2.882 1.00 59.50 71 GLU A CA 1
ATOM 550 C C . GLU A 1 71 ? 21.848 22.157 -2.178 1.00 59.50 71 GLU A C 1
ATOM 552 O O . GLU A 1 71 ? 21.520 23.336 -2.057 1.00 59.50 71 GLU A O 1
ATOM 557 N N . GLU A 1 72 ? 21.049 21.164 -1.781 1.00 59.53 72 GLU A N 1
ATOM 558 C CA . GLU A 1 72 ? 19.866 21.368 -0.964 1.00 59.53 72 GLU A CA 1
ATOM 559 C C . GLU A 1 72 ? 20.348 21.853 0.395 1.00 59.53 72 GLU A C 1
ATOM 561 O O . GLU A 1 72 ? 21.009 21.131 1.146 1.00 59.53 72 GLU A O 1
ATOM 566 N N . GLU A 1 73 ? 20.031 23.111 0.684 1.00 61.34 73 GLU A N 1
ATOM 567 C CA . GLU A 1 73 ? 20.136 23.697 2.010 1.00 61.34 73 GLU A CA 1
ATOM 568 C C . GLU A 1 73 ? 19.495 22.713 2.997 1.00 61.34 73 GLU A C 1
ATOM 570 O O . GLU A 1 73 ? 18.296 22.429 2.937 1.00 61.34 73 GLU A O 1
ATOM 575 N N . HIS A 1 74 ? 20.328 22.098 3.836 1.00 76.44 74 HIS A N 1
ATOM 576 C CA . HIS A 1 74 ? 19.936 20.954 4.637 1.00 76.44 74 HIS A CA 1
ATOM 577 C C . HIS A 1 74 ? 18.845 21.420 5.598 1.00 76.44 74 HIS A C 1
ATOM 579 O O . HIS A 1 74 ? 19.085 22.276 6.442 1.00 76.44 74 HIS A O 1
ATOM 585 N N . TRP A 1 75 ? 17.639 20.861 5.493 1.00 80.94 75 TRP A N 1
ATOM 586 C CA . TRP A 1 75 ? 16.447 21.281 6.248 1.00 80.94 75 TRP A CA 1
ATOM 587 C C . TRP A 1 75 ? 16.660 21.444 7.766 1.00 80.94 75 TRP A C 1
ATOM 589 O O . TRP A 1 75 ? 15.901 22.140 8.440 1.00 80.94 75 TRP A O 1
ATOM 599 N N . THR A 1 76 ? 17.702 20.815 8.311 1.00 76.75 76 THR A N 1
ATOM 600 C CA . THR A 1 76 ? 18.090 20.926 9.722 1.00 76.75 76 THR A CA 1
ATOM 601 C C . THR A 1 76 ? 18.707 22.284 10.078 1.00 76.75 76 THR A C 1
ATOM 603 O O . THR A 1 76 ? 18.588 22.708 11.224 1.00 76.75 76 THR A O 1
ATOM 606 N N . ASP A 1 77 ? 19.279 23.012 9.120 1.00 77.00 77 ASP A N 1
ATOM 607 C CA . ASP A 1 77 ? 19.910 24.321 9.342 1.00 77.00 77 ASP A CA 1
ATOM 608 C C . ASP A 1 77 ? 18.875 25.393 9.741 1.00 77.00 77 ASP A C 1
ATOM 610 O O . ASP A 1 77 ? 19.191 26.366 10.422 1.00 77.00 77 ASP A O 1
ATOM 614 N N . MET A 1 78 ? 17.598 25.187 9.396 1.00 70.44 78 MET A N 1
ATOM 615 C CA . MET A 1 78 ? 16.480 26.049 9.808 1.00 70.44 78 MET A CA 1
ATOM 616 C C . MET A 1 78 ? 15.963 25.762 11.228 1.00 70.44 78 MET A C 1
ATOM 618 O O . MET A 1 78 ? 15.114 26.501 11.731 1.00 70.44 78 MET A O 1
ATOM 622 N N . LEU A 1 79 ? 16.429 24.686 11.868 1.00 77.00 79 LEU A N 1
ATOM 623 C CA . LEU A 1 79 ? 16.012 24.280 13.215 1.00 77.00 79 LEU A CA 1
ATOM 624 C C . LEU A 1 79 ? 16.975 24.766 14.309 1.00 77.00 79 LEU A C 1
ATOM 626 O O . LEU A 1 79 ? 16.677 24.610 15.495 1.00 77.00 79 LEU A O 1
ATOM 630 N N . GLU A 1 80 ? 18.100 25.378 13.935 1.00 67.31 80 GLU A N 1
ATOM 631 C CA . GLU A 1 80 ? 19.030 26.015 14.867 1.00 67.31 80 GLU A CA 1
ATOM 632 C C . GLU A 1 80 ? 18.511 27.410 15.266 1.00 67.31 80 GLU A C 1
ATOM 634 O O . GLU A 1 80 ? 18.867 28.429 14.674 1.00 67.31 80 GLU A O 1
ATOM 639 N N . THR A 1 81 ? 17.621 27.458 16.263 1.00 61.78 81 THR A N 1
ATOM 640 C CA . THR A 1 81 ? 17.220 28.701 16.957 1.00 61.78 81 THR A CA 1
ATOM 641 C C . THR A 1 81 ? 18.124 29.026 18.135 1.00 61.78 81 THR A C 1
ATOM 643 O O . THR A 1 81 ? 18.368 28.094 18.938 1.00 61.78 81 THR A O 1
#

pLDDT: mean 83.44, std 17.23, range [45.47, 97.88]

Sequence (81 aa):
EEEGPLCCPHPGCCLRAHMICLAEEFLREEPEELLPLEGQCPGCKNSVLWGDLIWLCQVGTEEEEEDLELEEEHWTDMLET

Secondary structure (DSSP, 8-state):
--PPPEE--STT---EE-HHHHHHHHGGG-TT-SS-SEEE-TTT--EEEHHHHHHHHHHTT-S-----------GGGGG--

InterPro domains:
  IPR013083 Zinc finger, RING/FYVE/PHD-type [G3DSA:3.30.40.10] (1-59)
  IPR048749 Structure-specific endonuclease subunit SLX1, C-terminal domain [PF21202] (3-54)
  IPR050381 SLX1 structure-specific endonuclease [PTHR20208] (2-72)

Foldseek 3Di:
DDQFFFAAPDPPFGDTHHLVVVQCVQCVVPVVDPGHQWHQDPGPRDIDGNVVRVVVSVVVVDDDPDDDPDVPPPPCVVVPD

Mean predicted aligned error: 9.89 Å

Nearest PDB structures (foldseek):
  2dlk-assembly1_A  TM=2.528E-01  e=3.497E-01  Homo sapiens
  8yvb-assembly1_A  TM=2.569E-01  e=4.957E+00  Caenorhabditis elegans

Radius of gyration: 16.39 Å; Cα contacts (8 Å, |Δi|>4): 76; chains: 1; bounding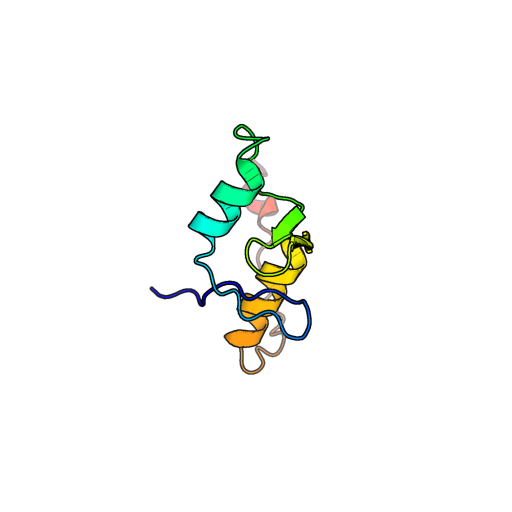 box: 31×40×34 Å

Solvent-accessible surface area (backbone atoms only — not comparable to full-atom values): 5248 Å² total; per-residue (Å²): 139,78,83,68,55,32,48,55,88,55,88,94,44,83,42,68,37,53,60,68,65,51,41,52,63,43,22,67,90,43,79,87,56,91,68,54,67,47,37,63,37,89,73,72,62,49,78,42,50,39,66,61,32,55,52,53,35,49,63,74,73,52,84,78,80,73,86,72,87,64,87,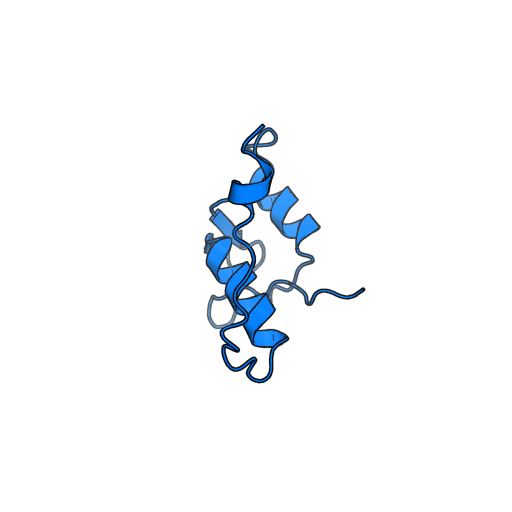67,78,56,77,65,70,81,67,74,124

Organism: Mustela putorius furo (NCBI:txid9669)